Protein AF-A0A920N5H8-F1 (afdb_monomer_lite)

Radius of gyration: 16.57 Å; chains: 1; bounding box: 44×35×49 Å

Structure (mmCIF, N/CA/C/O backbone):
data_AF-A0A920N5H8-F1
#
_entry.id   AF-A0A920N5H8-F1
#
loop_
_atom_site.group_PDB
_atom_site.id
_atom_site.type_symbol
_atom_site.label_atom_id
_atom_site.label_alt_id
_atom_site.label_comp_id
_atom_site.label_asym_id
_atom_site.label_entity_id
_atom_site.label_seq_id
_atom_site.pdbx_PDB_ins_code
_atom_site.Cartn_x
_atom_site.Cartn_y
_atom_site.Cartn_z
_atom_site.occupancy
_atom_site.B_iso_or_equiv
_atom_site.auth_seq_id
_atom_site.auth_comp_id
_atom_site.auth_asym_id
_atom_site.auth_atom_id
_atom_site.pdbx_PDB_model_num
ATOM 1 N N . MET A 1 1 ? 10.675 11.559 -2.572 1.00 86.88 1 MET A N 1
ATOM 2 C CA . MET A 1 1 ? 10.944 10.773 -1.344 1.00 86.88 1 MET A CA 1
ATOM 3 C C . MET A 1 1 ? 10.629 9.294 -1.551 1.00 86.88 1 MET A C 1
ATOM 5 O O . MET A 1 1 ? 11.546 8.504 -1.388 1.00 86.88 1 MET A O 1
ATOM 9 N N . LEU A 1 2 ? 9.410 8.932 -1.980 1.00 92.00 2 LEU A N 1
ATOM 10 C CA . LEU A 1 2 ? 8.996 7.532 -2.180 1.00 92.00 2 LEU A CA 1
ATOM 11 C C . LEU A 1 2 ? 9.918 6.724 -3.102 1.00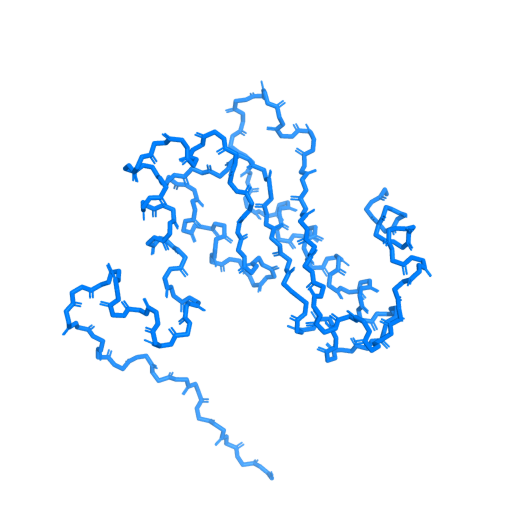 92.00 2 LEU A C 1
ATOM 13 O O . LEU A 1 2 ? 10.415 5.692 -2.673 1.00 92.00 2 LEU A O 1
ATOM 17 N N . THR A 1 3 ? 10.241 7.225 -4.302 1.00 95.56 3 THR A N 1
ATOM 18 C CA . THR A 1 3 ? 11.174 6.538 -5.223 1.00 95.56 3 THR A CA 1
ATOM 19 C C . THR A 1 3 ? 12.512 6.226 -4.558 1.00 95.56 3 THR A C 1
ATOM 21 O O . THR A 1 3 ? 13.012 5.115 -4.660 1.00 95.56 3 THR A O 1
ATOM 24 N N . ARG A 1 4 ? 13.080 7.182 -3.811 1.00 96.75 4 ARG A N 1
ATOM 25 C CA . ARG A 1 4 ? 14.355 6.977 -3.110 1.00 96.75 4 ARG A CA 1
ATOM 26 C C . ARG A 1 4 ? 14.259 5.834 -2.097 1.00 96.75 4 ARG A C 1
ATOM 28 O O . ARG A 1 4 ? 15.167 5.017 -2.042 1.00 96.75 4 ARG A O 1
ATOM 35 N N . GLN A 1 5 ? 13.202 5.803 -1.284 1.00 96.31 5 GLN A N 1
ATOM 36 C CA . GLN A 1 5 ? 13.014 4.756 -0.274 1.00 96.31 5 GLN A CA 1
ATOM 37 C C . GLN A 1 5 ? 12.782 3.391 -0.922 1.00 96.31 5 GLN A C 1
ATOM 39 O O . GLN A 1 5 ? 13.394 2.416 -0.499 1.00 96.31 5 GLN A O 1
ATOM 44 N N . LEU A 1 6 ? 11.958 3.345 -1.972 1.00 95.88 6 LEU A N 1
ATOM 45 C CA . LEU A 1 6 ? 11.692 2.127 -2.727 1.00 95.88 6 LEU A CA 1
ATOM 46 C C . LEU A 1 6 ? 12.985 1.568 -3.329 1.00 95.88 6 LEU A C 1
ATOM 48 O O . LEU A 1 6 ? 13.345 0.434 -3.050 1.00 95.88 6 LEU A O 1
ATOM 52 N N . LEU A 1 7 ? 13.723 2.369 -4.101 1.00 94.88 7 LEU A N 1
ATOM 53 C CA . LEU A 1 7 ? 14.931 1.898 -4.780 1.00 94.88 7 LEU A CA 1
ATOM 54 C C . LEU A 1 7 ? 16.034 1.476 -3.801 1.00 94.88 7 LEU A C 1
ATOM 56 O O . LEU A 1 7 ? 16.694 0.474 -4.049 1.00 94.88 7 LEU A O 1
ATOM 60 N N . ALA A 1 8 ? 16.199 2.190 -2.682 1.00 95.88 8 ALA A N 1
ATOM 61 C CA . ALA A 1 8 ? 17.153 1.800 -1.645 1.00 95.88 8 ALA A CA 1
ATOM 62 C C . ALA A 1 8 ? 16.757 0.480 -0.959 1.00 95.88 8 ALA A C 1
ATOM 64 O O . ALA A 1 8 ? 17.606 -0.372 -0.728 1.00 95.88 8 ALA A O 1
ATOM 65 N N . GLY A 1 9 ? 15.468 0.274 -0.663 1.00 93.62 9 GLY A N 1
ATOM 66 C CA . GLY A 1 9 ? 14.987 -0.977 -0.062 1.00 93.62 9 GLY A CA 1
ATOM 67 C C . GLY A 1 9 ? 15.075 -2.187 -0.998 1.00 93.62 9 GLY A C 1
ATOM 68 O O . GLY A 1 9 ? 15.139 -3.321 -0.532 1.00 93.62 9 GLY A O 1
ATOM 69 N N . LEU A 1 10 ? 15.102 -1.946 -2.310 1.00 94.25 10 LEU A N 1
ATOM 70 C CA . LEU A 1 10 ? 15.193 -2.970 -3.351 1.00 94.25 10 LEU A CA 1
ATOM 71 C C . LEU A 1 10 ? 16.623 -3.202 -3.864 1.00 94.25 10 LEU A C 1
ATOM 73 O O . LEU A 1 10 ? 16.807 -3.965 -4.806 1.00 94.25 10 LEU A O 1
ATOM 77 N N . GLU A 1 11 ? 17.641 -2.550 -3.294 1.00 93.25 11 GLU A N 1
ATOM 78 C CA . GLU A 1 11 ? 19.015 -2.602 -3.817 1.00 93.25 11 GLU A CA 1
ATOM 79 C C . GLU A 1 11 ? 19.563 -4.036 -3.909 1.00 93.25 11 GLU A C 1
ATOM 81 O O . GLU A 1 11 ? 20.191 -4.394 -4.904 1.00 93.25 11 GLU A O 1
ATOM 86 N N . ALA A 1 12 ? 19.260 -4.867 -2.909 1.00 90.88 12 ALA A N 1
ATOM 87 C CA . ALA A 1 12 ? 19.692 -6.262 -2.828 1.00 90.88 12 ALA A CA 1
ATOM 88 C C . ALA A 1 12 ? 18.643 -7.275 -3.327 1.00 90.88 12 ALA A C 1
ATOM 90 O O . ALA A 1 12 ? 18.836 -8.475 -3.154 1.00 90.88 12 ALA A O 1
ATOM 91 N N . ILE A 1 13 ? 17.524 -6.810 -3.894 1.00 90.88 13 ILE A N 1
ATOM 92 C CA . ILE A 1 13 ? 16.451 -7.673 -4.398 1.00 90.88 13 ILE A CA 1
ATOM 93 C C . ILE A 1 13 ? 16.555 -7.707 -5.921 1.00 90.88 13 ILE A C 1
ATOM 95 O O . ILE A 1 13 ? 16.442 -6.682 -6.595 1.00 90.88 13 ILE A O 1
ATOM 99 N N . ASP A 1 14 ? 16.813 -8.888 -6.469 1.00 86.00 14 ASP A N 1
ATOM 100 C CA . ASP A 1 14 ? 16.784 -9.120 -7.908 1.00 86.00 14 ASP A CA 1
ATOM 101 C C . ASP A 1 14 ? 15.391 -9.575 -8.381 1.00 86.00 14 ASP A C 1
ATOM 103 O O . ASP A 1 14 ? 14.445 -9.715 -7.600 1.00 86.00 14 ASP A O 1
ATOM 107 N N . GLY A 1 15 ? 15.242 -9.760 -9.696 1.00 76.38 15 GLY A N 1
ATOM 108 C CA . GLY A 1 15 ? 13.961 -10.130 -10.297 1.00 76.38 15 GLY A CA 1
ATOM 109 C C . GLY A 1 15 ? 13.451 -11.513 -9.876 1.00 76.38 15 GLY A C 1
ATOM 110 O O . GLY A 1 15 ? 12.240 -11.713 -9.839 1.00 76.38 15 GLY A O 1
ATOM 111 N N . GLU A 1 16 ? 14.336 -12.449 -9.521 1.00 79.69 16 GLU A N 1
ATOM 112 C CA . GLU A 1 16 ? 13.939 -13.791 -9.074 1.00 79.69 16 GLU A CA 1
ATOM 113 C C . GLU A 1 16 ? 13.398 -13.753 -7.638 1.00 79.69 16 GLU A C 1
ATOM 115 O O . GLU A 1 16 ? 12.385 -14.384 -7.329 1.00 79.69 16 GLU A O 1
ATOM 120 N N . MET A 1 17 ? 14.006 -12.939 -6.770 1.00 79.81 17 MET A N 1
ATOM 121 C CA . MET A 1 17 ? 13.534 -12.720 -5.399 1.00 79.81 17 MET A CA 1
ATOM 122 C C . MET A 1 17 ? 12.242 -11.892 -5.326 1.00 79.81 17 MET A C 1
ATOM 124 O O . MET A 1 17 ? 11.522 -11.949 -4.323 1.00 79.81 17 MET A O 1
ATOM 128 N N . ALA A 1 18 ? 11.909 -11.145 -6.382 1.00 83.19 18 ALA A N 1
ATOM 129 C CA . ALA A 1 18 ? 10.740 -10.271 -6.409 1.00 83.19 18 ALA A CA 1
ATOM 130 C C . ALA A 1 18 ? 9.395 -11.024 -6.352 1.00 83.19 18 ALA A C 1
ATOM 132 O O . ALA A 1 18 ? 8.387 -10.428 -5.978 1.00 83.19 18 ALA A O 1
ATOM 133 N N . ALA A 1 19 ? 9.366 -12.334 -6.627 1.00 82.81 19 ALA A N 1
ATOM 134 C CA . ALA A 1 19 ? 8.144 -13.146 -6.576 1.00 82.81 19 ALA A CA 1
ATOM 135 C C . ALA A 1 19 ? 7.447 -13.140 -5.197 1.00 82.81 19 ALA A C 1
ATOM 137 O O . ALA A 1 19 ? 6.235 -13.334 -5.105 1.00 82.81 19 ALA A O 1
ATOM 138 N N . GLY A 1 20 ? 8.202 -12.913 -4.116 1.00 85.81 20 GLY A N 1
ATOM 139 C CA . GLY A 1 20 ? 7.675 -12.809 -2.752 1.00 85.81 20 GLY A CA 1
ATOM 140 C C . GLY A 1 20 ? 7.487 -11.376 -2.248 1.00 85.81 20 GLY A C 1
ATOM 141 O O . GLY A 1 20 ? 7.094 -11.193 -1.094 1.00 85.81 20 GLY A O 1
ATOM 142 N N . LEU A 1 21 ? 7.792 -10.364 -3.066 1.00 93.00 21 LEU A N 1
ATOM 143 C CA . LEU A 1 21 ? 7.832 -8.973 -2.633 1.00 93.00 21 LEU A CA 1
ATOM 144 C C . LEU A 1 21 ? 6.431 -8.453 -2.289 1.00 93.00 21 LEU A C 1
ATOM 146 O O . LEU A 1 21 ? 5.459 -8.617 -3.029 1.00 93.00 21 LEU A O 1
ATOM 150 N N . VAL A 1 22 ? 6.350 -7.768 -1.153 1.00 95.69 22 VAL A N 1
ATOM 151 C CA . VAL A 1 22 ? 5.190 -6.977 -0.745 1.00 95.69 22 VAL A CA 1
ATOM 152 C C . VAL A 1 22 ? 5.701 -5.613 -0.318 1.00 95.69 22 VAL A C 1
ATOM 154 O O . VAL A 1 22 ? 6.635 -5.518 0.476 1.00 95.69 22 VAL A O 1
ATOM 157 N N . VAL A 1 23 ? 5.084 -4.557 -0.835 1.00 96.50 23 VAL A N 1
ATOM 158 C CA . VAL A 1 23 ? 5.413 -3.176 -0.480 1.00 96.50 23 VAL A CA 1
ATOM 159 C C . VAL A 1 23 ? 4.284 -2.626 0.376 1.00 96.50 23 VAL A C 1
ATOM 161 O O . VAL A 1 23 ? 3.126 -2.715 -0.010 1.00 96.50 23 VAL A O 1
ATOM 164 N N . ALA A 1 24 ? 4.599 -2.042 1.528 1.00 96.12 24 ALA A N 1
ATOM 165 C CA . ALA A 1 24 ? 3.624 -1.317 2.338 1.00 96.12 24 ALA A CA 1
ATOM 166 C C . ALA A 1 24 ? 3.918 0.186 2.273 1.00 96.12 24 ALA A C 1
ATOM 168 O O . ALA A 1 24 ? 5.002 0.632 2.649 1.00 96.12 24 ALA A O 1
ATOM 169 N N . TYR A 1 25 ? 2.963 0.970 1.777 1.00 94.88 25 TYR A N 1
ATOM 170 C CA . TYR A 1 25 ? 3.036 2.426 1.774 1.00 94.88 25 TYR A CA 1
ATOM 171 C C . TYR A 1 25 ? 2.450 2.991 3.072 1.00 94.88 25 TYR A C 1
ATOM 173 O O . TYR A 1 25 ? 1.243 2.917 3.301 1.00 94.88 25 TYR A O 1
ATOM 181 N N . GLU A 1 26 ? 3.299 3.603 3.900 1.00 91.75 26 GLU A N 1
ATOM 182 C CA . GLU A 1 26 ? 2.892 4.253 5.150 1.00 91.75 26 GLU A CA 1
ATOM 183 C C . GLU A 1 26 ? 3.035 5.785 5.070 1.00 91.75 26 GLU A C 1
ATOM 185 O O . GLU A 1 26 ? 4.146 6.325 5.149 1.00 91.75 26 GLU A O 1
ATOM 190 N N . PRO A 1 27 ? 1.927 6.535 4.916 1.00 86.19 27 PRO A N 1
ATOM 191 C CA . PRO A 1 27 ? 1.959 7.992 4.959 1.00 86.19 27 PRO A CA 1
ATOM 192 C C . PRO A 1 27 ? 2.177 8.498 6.394 1.00 86.19 27 PRO A C 1
ATOM 194 O O . PRO A 1 27 ? 1.224 8.682 7.147 1.00 86.19 27 PRO A O 1
ATOM 197 N N . VAL A 1 28 ? 3.426 8.810 6.761 1.00 83.06 28 VAL A N 1
ATOM 198 C CA . VAL A 1 28 ? 3.767 9.377 8.089 1.00 83.06 28 VAL A CA 1
ATOM 199 C C . VAL A 1 28 ? 2.993 10.669 8.384 1.00 83.06 28 VAL A C 1
ATOM 201 O O . VAL A 1 28 ? 2.598 10.919 9.518 1.00 83.06 28 VAL A O 1
ATOM 204 N N . TRP A 1 29 ? 2.707 11.469 7.353 1.00 73.12 29 TRP A N 1
ATOM 205 C CA . TRP A 1 29 ? 1.918 12.701 7.472 1.00 73.12 29 TRP A CA 1
ATOM 206 C C . TRP A 1 29 ? 0.453 12.459 7.887 1.00 73.12 29 TRP A C 1
ATOM 208 O O . TRP A 1 29 ? -0.210 13.390 8.341 1.00 73.12 29 TRP A O 1
ATOM 218 N N . ALA A 1 30 ? -0.056 11.230 7.756 1.00 61.34 30 ALA A N 1
ATOM 219 C CA . ALA A 1 30 ? -1.403 10.842 8.175 1.00 61.34 30 ALA A CA 1
ATOM 220 C C . ALA A 1 30 ? -1.449 10.267 9.608 1.00 61.34 30 ALA A C 1
ATOM 222 O O . ALA A 1 30 ? -2.519 9.886 10.087 1.00 61.34 30 ALA A O 1
ATOM 223 N N . ILE A 1 31 ? -0.313 10.192 10.313 1.00 61.28 31 ILE A N 1
ATOM 224 C CA . ILE A 1 31 ? -0.246 9.680 11.687 1.00 61.28 31 ILE A CA 1
ATOM 225 C C . ILE A 1 31 ? -0.645 10.793 12.669 1.00 61.28 31 ILE A C 1
ATOM 227 O O . ILE A 1 31 ? -0.007 11.838 12.739 1.00 61.28 31 ILE A O 1
ATOM 231 N N . GLY A 1 32 ? -1.699 10.558 13.458 1.00 56.47 32 GLY A N 1
ATOM 232 C CA . GLY A 1 32 ? -2.060 11.403 14.606 1.00 56.47 32 GLY A CA 1
ATOM 233 C C . GLY A 1 32 ? -2.793 12.714 14.293 1.00 56.47 32 GLY A C 1
ATOM 234 O O . GLY A 1 32 ? -3.071 13.471 15.217 1.00 56.47 32 GLY A O 1
ATOM 235 N N . THR A 1 33 ? -3.149 12.991 13.034 1.00 56.66 33 THR A N 1
ATOM 236 C CA . THR A 1 33 ? -3.801 14.260 12.645 1.00 56.66 33 THR A CA 1
ATOM 237 C C . THR A 1 33 ? -5.325 14.251 12.783 1.00 56.66 33 THR A C 1
ATOM 239 O O . THR A 1 33 ? -5.954 15.299 12.678 1.00 56.66 33 THR A O 1
ATOM 242 N N . GLY A 1 34 ? -5.945 13.080 12.980 1.00 56.81 34 GLY A N 1
ATOM 243 C CA . GLY A 1 34 ? -7.408 12.933 13.014 1.00 56.81 34 GLY A CA 1
ATOM 244 C C . GLY A 1 34 ? -8.101 13.201 11.669 1.00 56.81 34 GLY A C 1
ATOM 245 O O . GLY A 1 34 ? -9.310 13.010 11.561 1.00 56.81 34 GLY A O 1
ATOM 246 N N . LEU A 1 35 ? -7.347 13.600 10.641 1.00 55.22 35 LEU A N 1
ATOM 247 C CA . LEU A 1 35 ? -7.834 13.791 9.286 1.00 55.22 35 LEU A CA 1
ATOM 248 C C . LEU A 1 35 ? -7.956 12.426 8.615 1.00 55.22 35 LEU A C 1
ATOM 250 O O . LEU A 1 35 ? -6.987 11.671 8.516 1.00 55.22 35 LEU A O 1
ATOM 254 N N . VAL A 1 36 ? -9.161 12.113 8.144 1.00 54.66 36 VAL A N 1
ATOM 255 C CA . VAL A 1 36 ? -9.372 10.985 7.239 1.00 54.66 36 VAL A CA 1
ATOM 256 C C . VAL A 1 36 ? -8.658 11.352 5.946 1.00 54.66 36 VAL A C 1
ATOM 258 O O . VAL A 1 36 ? -9.097 12.252 5.232 1.00 54.66 36 VAL A O 1
ATOM 261 N N . ALA A 1 37 ? -7.511 10.719 5.689 1.00 54.75 37 ALA A N 1
ATOM 262 C CA . ALA A 1 37 ? -6.826 10.867 4.416 1.00 54.75 37 ALA A CA 1
ATOM 263 C C . ALA A 1 37 ? -7.839 10.542 3.317 1.00 54.75 37 ALA A C 1
ATOM 265 O O . ALA A 1 37 ? -8.443 9.466 3.328 1.00 54.75 37 ALA A O 1
ATOM 266 N N . THR A 1 38 ? -8.055 11.483 2.398 1.00 65.88 38 THR A N 1
ATOM 267 C CA . THR A 1 38 ? -8.772 11.160 1.172 1.00 65.88 38 THR A CA 1
ATOM 268 C C . THR A 1 38 ? -8.049 9.993 0.503 1.00 65.88 38 THR A C 1
ATOM 270 O O . THR A 1 38 ? -6.832 9.819 0.629 1.00 65.88 38 THR A O 1
ATOM 273 N N . THR A 1 39 ? -8.803 9.143 -0.174 1.00 72.75 39 THR A N 1
ATOM 274 C CA . THR A 1 39 ? -8.274 7.928 -0.798 1.00 72.75 39 THR A CA 1
ATOM 275 C C . THR A 1 39 ? -7.483 8.218 -2.079 1.00 72.75 39 THR A C 1
ATOM 277 O O . THR A 1 39 ? -6.694 7.382 -2.516 1.00 72.75 39 THR A O 1
ATOM 280 N N . ASP A 1 40 ? -7.590 9.433 -2.628 1.00 80.69 40 ASP A N 1
ATOM 281 C CA . ASP A 1 40 ? -6.861 9.875 -3.824 1.00 80.69 40 ASP A CA 1
ATOM 282 C C . ASP A 1 40 ? -5.331 9.972 -3.611 1.00 80.69 40 ASP A C 1
ATOM 284 O O . ASP A 1 40 ? -4.582 9.446 -4.439 1.00 80.69 40 ASP A O 1
ATOM 288 N N . PRO A 1 41 ? -4.815 10.562 -2.509 1.00 86.44 41 PRO A N 1
ATOM 289 C CA . PRO A 1 41 ? -3.399 10.477 -2.154 1.00 86.44 41 PRO A CA 1
ATOM 290 C C . PRO A 1 41 ? -2.845 9.050 -2.075 1.00 86.44 41 PRO A C 1
ATOM 292 O O . PRO A 1 41 ? -1.712 8.819 -2.499 1.00 86.44 41 PRO A O 1
ATOM 295 N N . ALA A 1 42 ? -3.624 8.102 -1.540 1.00 90.38 42 ALA A N 1
ATOM 296 C CA . ALA A 1 42 ? -3.202 6.707 -1.426 1.00 90.38 42 ALA A CA 1
ATOM 297 C C . ALA A 1 42 ? -3.060 6.066 -2.813 1.00 90.38 42 ALA A C 1
ATOM 299 O O . ALA A 1 42 ? -2.009 5.517 -3.129 1.00 90.38 42 ALA A O 1
ATOM 300 N N . GLU A 1 43 ? -4.069 6.222 -3.671 1.00 93.81 43 GLU A N 1
ATOM 301 C CA . GLU A 1 43 ? -4.030 5.717 -5.046 1.00 93.81 43 GLU A CA 1
ATOM 302 C C . GLU A 1 43 ? -2.869 6.320 -5.851 1.00 93.81 43 GLU A C 1
ATOM 304 O O . GLU A 1 43 ? -2.121 5.588 -6.493 1.00 93.81 43 GLU A O 1
ATOM 309 N N . SER A 1 44 ? -2.656 7.636 -5.766 1.00 94.31 44 SER A N 1
ATOM 310 C CA . SER A 1 44 ? -1.556 8.310 -6.469 1.00 94.31 44 SER A CA 1
ATOM 311 C C . SER A 1 44 ? -0.181 7.789 -6.033 1.00 94.31 44 SER A C 1
ATOM 313 O O . SER A 1 44 ? 0.683 7.507 -6.867 1.00 94.31 44 SER A O 1
ATOM 315 N N . ALA A 1 45 ? 0.016 7.591 -4.725 1.00 94.81 45 ALA A N 1
ATOM 316 C CA . ALA A 1 45 ? 1.250 7.018 -4.200 1.00 94.81 45 ALA A CA 1
ATOM 317 C C . ALA A 1 45 ? 1.453 5.571 -4.675 1.00 94.81 45 ALA A C 1
ATOM 319 O O . ALA A 1 45 ? 2.550 5.221 -5.109 1.00 94.81 45 ALA A O 1
ATOM 320 N N . HIS A 1 46 ? 0.407 4.746 -4.638 1.00 96.75 46 HIS A N 1
ATOM 321 C CA . HIS A 1 46 ? 0.467 3.354 -5.079 1.00 96.75 46 HIS A CA 1
ATOM 322 C C . HIS A 1 46 ? 0.731 3.228 -6.585 1.00 96.75 46 HIS A C 1
ATOM 324 O O . HIS A 1 46 ? 1.600 2.455 -6.986 1.00 96.75 46 HIS A O 1
ATOM 330 N N . ALA A 1 47 ? 0.056 4.027 -7.414 1.00 97.31 47 ALA A N 1
ATOM 331 C CA . ALA A 1 47 ? 0.289 4.079 -8.854 1.00 97.31 47 ALA A CA 1
ATOM 332 C C . ALA A 1 47 ? 1.734 4.493 -9.175 1.00 97.31 47 ALA A C 1
ATOM 334 O O . ALA A 1 47 ? 2.383 3.905 -10.044 1.00 97.31 47 ALA A O 1
ATOM 335 N N . HIS A 1 48 ? 2.270 5.472 -8.437 1.00 97.56 48 HIS A N 1
ATOM 336 C CA . HIS A 1 48 ? 3.667 5.882 -8.562 1.00 97.56 48 HIS A CA 1
ATOM 337 C C .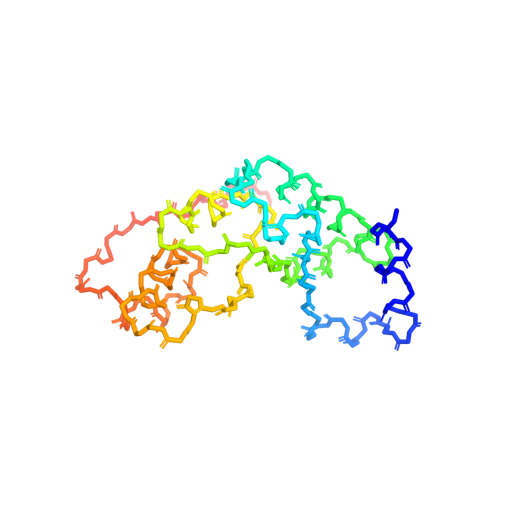 HIS A 1 48 ? 4.630 4.746 -8.190 1.00 97.56 48 HIS A C 1
ATOM 339 O O . HIS A 1 48 ? 5.545 4.453 -8.954 1.00 97.56 48 HIS A O 1
ATOM 345 N N . LEU A 1 49 ? 4.406 4.055 -7.068 1.00 97.44 49 LEU A N 1
ATOM 346 C CA . LEU A 1 49 ? 5.224 2.904 -6.662 1.00 97.44 49 LEU A CA 1
ATOM 347 C C . LEU A 1 49 ? 5.176 1.769 -7.695 1.00 97.44 49 LEU A C 1
ATOM 349 O O . LEU A 1 49 ? 6.221 1.217 -8.033 1.00 97.44 49 LEU A O 1
ATOM 353 N N . ARG A 1 50 ? 3.995 1.458 -8.242 1.00 97.62 50 ARG A N 1
ATOM 354 C CA . ARG A 1 50 ? 3.841 0.429 -9.280 1.00 97.62 50 ARG A CA 1
ATOM 355 C C . ARG A 1 50 ? 4.602 0.788 -10.553 1.00 97.62 50 ARG A C 1
ATOM 357 O O . ARG A 1 50 ? 5.293 -0.056 -11.116 1.00 97.62 50 ARG A O 1
ATOM 364 N N . LYS A 1 51 ? 4.565 2.059 -10.963 1.00 98.00 51 LYS A N 1
ATOM 365 C CA . LYS A 1 51 ? 5.366 2.558 -12.088 1.00 98.00 51 LYS A CA 1
ATOM 366 C C . LYS A 1 51 ? 6.868 2.378 -11.847 1.00 98.00 51 LYS A C 1
ATOM 368 O O . LYS A 1 51 ? 7.577 1.943 -12.747 1.00 98.00 51 LYS A O 1
ATOM 373 N N . GLU A 1 52 ? 7.359 2.699 -10.654 1.00 97.50 52 GLU A N 1
ATOM 374 C CA . GLU A 1 52 ? 8.780 2.540 -10.314 1.00 97.50 52 GLU A CA 1
ATOM 375 C C . GLU A 1 52 ? 9.204 1.062 -10.286 1.00 97.50 52 GLU A C 1
ATOM 377 O O . GLU A 1 52 ? 10.285 0.725 -10.767 1.00 97.50 52 GLU A O 1
ATOM 382 N N . LEU A 1 53 ? 8.342 0.164 -9.796 1.00 96.00 53 LEU A N 1
ATOM 383 C CA . LEU A 1 53 ? 8.571 -1.285 -9.857 1.00 96.00 53 LEU A CA 1
ATOM 384 C C . LEU A 1 53 ? 8.668 -1.779 -11.306 1.00 96.00 53 LEU A C 1
ATOM 386 O O . LEU A 1 53 ? 9.579 -2.544 -11.630 1.00 96.00 53 LEU A O 1
ATOM 390 N N . ALA A 1 54 ? 7.789 -1.291 -12.186 1.00 96.25 54 ALA A N 1
ATOM 391 C CA . ALA A 1 54 ? 7.805 -1.649 -13.602 1.00 96.25 54 ALA A CA 1
ATOM 392 C C . ALA A 1 54 ? 9.081 -1.170 -14.307 1.00 96.25 54 ALA A C 1
ATOM 394 O O . ALA A 1 54 ? 9.635 -1.886 -15.138 1.00 96.25 54 ALA A O 1
ATOM 395 N N . LEU A 1 55 ? 9.572 0.021 -13.947 1.00 95.94 55 LEU A N 1
ATOM 396 C CA . LEU A 1 55 ? 10.834 0.564 -14.457 1.00 95.94 55 LEU A CA 1
ATOM 397 C C . LEU A 1 55 ? 12.056 -0.202 -13.935 1.00 95.94 55 LEU A C 1
ATOM 399 O O . LEU A 1 55 ? 13.036 -0.354 -14.661 1.00 95.94 55 LEU A O 1
ATOM 403 N N . ARG A 1 56 ? 12.022 -0.656 -12.678 1.00 93.00 56 ARG A N 1
ATOM 404 C CA . ARG A 1 56 ? 13.150 -1.339 -12.030 1.00 93.00 56 ARG A CA 1
ATOM 405 C C . ARG A 1 56 ? 13.306 -2.793 -12.472 1.00 93.00 56 ARG A C 1
ATOM 407 O O . ARG A 1 56 ? 14.445 -3.265 -12.538 1.00 93.00 56 ARG A O 1
ATOM 414 N N . TYR A 1 57 ? 12.190 -3.479 -12.714 1.00 93.62 57 TYR A N 1
ATOM 415 C CA . TYR A 1 57 ? 12.147 -4.896 -13.070 1.00 93.62 57 TYR A CA 1
ATOM 416 C C . TYR A 1 57 ? 11.483 -5.103 -14.435 1.00 93.62 57 TYR A C 1
ATOM 418 O O . TYR A 1 57 ? 12.182 -5.279 -15.430 1.00 93.62 57 TYR A O 1
ATOM 426 N N . ASN A 1 58 ? 10.148 -5.110 -14.473 1.00 93.94 58 ASN A N 1
ATOM 427 C CA . ASN A 1 58 ? 9.285 -5.190 -15.655 1.00 93.94 58 ASN A CA 1
ATOM 428 C C . ASN A 1 58 ? 7.807 -5.096 -15.212 1.00 93.94 58 ASN A C 1
ATOM 430 O O . ASN A 1 58 ? 7.516 -5.065 -14.013 1.00 93.94 58 ASN A O 1
ATOM 434 N N . SER A 1 59 ? 6.878 -5.055 -16.174 1.00 94.62 59 SER A N 1
ATOM 435 C CA . SER A 1 59 ? 5.429 -5.024 -15.918 1.00 94.62 59 SER A CA 1
ATOM 436 C C . SER A 1 59 ? 4.950 -6.199 -15.073 1.00 94.62 59 SER A C 1
ATOM 438 O O . SER A 1 59 ? 4.201 -5.997 -14.127 1.00 94.62 59 SER A O 1
ATOM 440 N N . ASP A 1 60 ? 5.431 -7.405 -15.366 1.00 92.94 60 ASP A N 1
ATOM 441 C CA . ASP A 1 60 ? 4.919 -8.632 -14.755 1.00 92.94 60 ASP A CA 1
ATOM 442 C C . ASP A 1 60 ? 5.228 -8.665 -13.254 1.00 92.94 60 ASP A C 1
ATOM 444 O O . ASP A 1 60 ? 4.364 -8.978 -12.436 1.00 92.94 60 ASP A O 1
ATOM 448 N N . VAL A 1 61 ? 6.442 -8.257 -12.869 1.00 92.94 61 VAL A N 1
ATOM 449 C CA . VAL A 1 61 ? 6.833 -8.103 -11.462 1.00 92.94 61 VAL A CA 1
ATOM 450 C C . VAL A 1 61 ? 6.030 -6.990 -10.791 1.00 92.94 61 VAL A C 1
ATOM 452 O O . VAL A 1 61 ? 5.606 -7.148 -9.645 1.00 92.94 61 VAL A O 1
ATOM 455 N N . ALA A 1 62 ? 5.803 -5.868 -11.475 1.00 95.44 62 ALA A N 1
ATOM 456 C CA . ALA A 1 62 ? 5.046 -4.751 -10.916 1.00 95.44 62 ALA A CA 1
ATOM 457 C C . ALA A 1 62 ? 3.577 -5.108 -10.656 1.00 95.44 62 ALA A C 1
ATOM 459 O O . ALA A 1 62 ? 3.047 -4.753 -9.605 1.00 95.44 62 ALA A O 1
ATOM 460 N N . ASP A 1 63 ? 2.951 -5.835 -11.580 1.00 93.94 63 ASP A N 1
ATOM 461 C CA . ASP A 1 63 ? 1.557 -6.271 -11.484 1.00 93.94 63 ASP A CA 1
ATOM 462 C C . ASP A 1 63 ? 1.376 -7.407 -10.467 1.00 93.94 63 ASP A C 1
ATOM 464 O O . ASP A 1 63 ? 0.341 -7.485 -9.804 1.00 93.94 63 ASP A O 1
ATOM 468 N N . ALA A 1 64 ? 2.389 -8.264 -10.297 1.00 93.31 64 ALA A N 1
ATOM 469 C CA . ALA A 1 64 ? 2.389 -9.317 -9.282 1.00 93.31 64 ALA A CA 1
ATOM 470 C C . ALA A 1 64 ? 2.698 -8.800 -7.863 1.00 93.31 64 ALA A C 1
ATOM 472 O O . ALA A 1 64 ? 2.289 -9.416 -6.872 1.00 93.31 64 ALA A O 1
ATOM 473 N N . THR A 1 65 ? 3.423 -7.683 -7.738 1.00 94.88 65 THR A N 1
ATOM 474 C CA . THR A 1 65 ? 3.797 -7.115 -6.437 1.00 94.88 65 THR A CA 1
ATOM 475 C C . THR A 1 65 ? 2.578 -6.508 -5.752 1.00 94.88 65 THR A C 1
ATOM 477 O O . THR A 1 65 ? 1.997 -5.535 -6.225 1.00 94.88 65 THR A O 1
ATOM 480 N N . ARG A 1 66 ? 2.237 -7.025 -4.569 1.00 95.50 66 ARG A N 1
ATOM 481 C CA . ARG A 1 66 ? 1.173 -6.448 -3.736 1.00 95.50 66 ARG A CA 1
ATOM 482 C C . ARG A 1 66 ? 1.662 -5.166 -3.074 1.00 95.50 66 ARG A C 1
ATOM 484 O O . ARG A 1 66 ? 2.647 -5.190 -2.332 1.00 95.50 66 ARG A O 1
ATOM 491 N N . ILE A 1 67 ? 0.936 -4.075 -3.286 1.00 96.50 67 ILE A N 1
ATOM 492 C CA . ILE A 1 67 ? 1.165 -2.780 -2.652 1.00 96.50 67 ILE A CA 1
ATOM 493 C C . ILE A 1 67 ? 0.044 -2.528 -1.638 1.00 96.50 67 ILE A C 1
ATOM 495 O O . ILE A 1 67 ? -1.109 -2.267 -1.988 1.00 96.50 67 ILE A O 1
ATOM 499 N N . LEU A 1 68 ? 0.387 -2.632 -0.357 1.00 96.19 68 LEU A N 1
ATOM 500 C CA . LEU A 1 68 ? -0.518 -2.476 0.776 1.00 96.19 68 LEU A CA 1
ATOM 501 C C . LEU A 1 68 ? -0.531 -1.031 1.265 1.00 96.19 68 LEU A C 1
ATOM 503 O O . LEU A 1 68 ? 0.513 -0.388 1.360 1.00 96.19 68 LEU A O 1
ATOM 507 N N . TYR A 1 69 ? -1.703 -0.540 1.648 1.00 94.31 69 TYR A N 1
ATOM 508 C CA . TYR A 1 69 ? -1.825 0.743 2.329 1.00 94.31 69 TYR A CA 1
ATOM 509 C C . TYR A 1 69 ? -1.667 0.558 3.845 1.00 94.31 69 TYR A C 1
ATOM 511 O O . TYR A 1 69 ? -2.415 -0.200 4.461 1.00 94.31 69 TYR A O 1
ATOM 519 N N . GLY A 1 70 ? -0.706 1.247 4.459 1.00 92.94 70 GLY A N 1
ATOM 520 C CA . GLY A 1 70 ? -0.403 1.154 5.894 1.00 92.94 70 GLY A CA 1
ATOM 521 C C . GLY A 1 70 ? -0.758 2.404 6.708 1.00 92.94 70 GLY A C 1
ATOM 522 O O . GLY A 1 70 ? -0.244 2.605 7.802 1.00 92.94 70 GLY A O 1
ATOM 523 N N . GLY A 1 71 ? -1.614 3.287 6.182 1.00 88.88 71 GLY A N 1
ATOM 524 C CA . GLY A 1 71 ? -2.124 4.438 6.937 1.00 88.88 71 GLY A CA 1
ATOM 525 C C . GLY A 1 71 ? -3.226 4.071 7.946 1.00 88.88 71 GLY A C 1
ATOM 526 O O . GLY A 1 71 ? -3.383 2.921 8.351 1.00 88.88 71 GLY A O 1
ATOM 527 N N . SER A 1 72 ? -4.039 5.056 8.354 1.00 88.88 72 SER A N 1
ATOM 528 C CA . SER A 1 72 ? -5.157 4.838 9.292 1.00 88.88 72 SER A CA 1
ATOM 529 C C . SER A 1 72 ? -6.313 4.065 8.635 1.00 88.88 72 SER A C 1
ATOM 531 O O . SER A 1 72 ? -7.293 4.653 8.182 1.00 88.88 72 SER A O 1
ATOM 533 N N . VAL A 1 73 ? -6.183 2.739 8.565 1.00 90.62 73 VAL A N 1
ATOM 534 C CA . VAL A 1 73 ? -7.222 1.827 8.063 1.00 90.62 73 VAL A CA 1
ATOM 535 C C . VAL A 1 73 ? -8.220 1.515 9.168 1.00 90.62 73 VAL A C 1
ATOM 537 O O . VAL A 1 73 ? -7.847 1.107 10.270 1.00 90.62 73 VAL A O 1
ATOM 540 N N . LYS A 1 74 ? -9.499 1.703 8.859 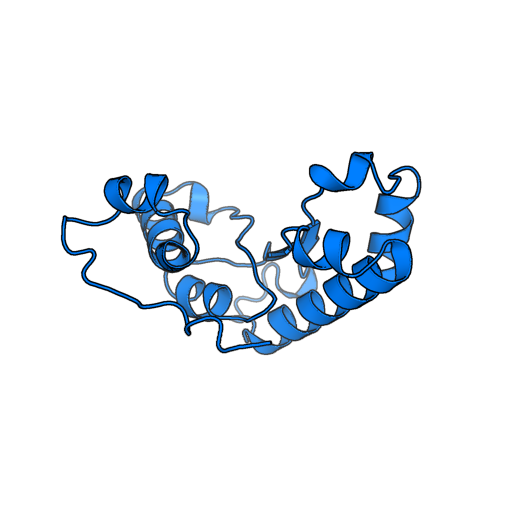1.00 90.88 74 LYS A N 1
ATOM 541 C CA . LYS A 1 74 ? -10.633 1.526 9.762 1.00 90.88 74 LYS A CA 1
ATOM 542 C C . LYS A 1 74 ? -11.800 0.882 9.004 1.00 90.88 74 LYS A C 1
ATOM 544 O O . LYS A 1 74 ? -11.839 0.944 7.777 1.00 90.88 74 LYS A O 1
ATOM 549 N N . PRO A 1 75 ? -12.778 0.285 9.705 1.00 92.69 75 PRO A N 1
ATOM 550 C CA . PRO A 1 75 ? -13.953 -0.300 9.057 1.00 92.69 75 PRO A CA 1
ATOM 551 C C . PRO A 1 75 ? -14.727 0.662 8.142 1.00 92.69 75 PRO A C 1
ATOM 553 O O . PRO A 1 75 ? -15.290 0.228 7.143 1.00 92.69 75 PRO A O 1
ATOM 556 N N . ASP A 1 76 ? -14.748 1.956 8.470 1.00 90.94 76 ASP A N 1
ATOM 557 C CA . ASP A 1 76 ? -15.490 2.992 7.743 1.00 90.94 76 ASP A CA 1
ATOM 558 C C . ASP A 1 76 ? -14.843 3.402 6.407 1.00 90.94 76 ASP A C 1
ATOM 560 O O . ASP A 1 76 ? -15.555 3.787 5.483 1.00 90.94 76 ASP A O 1
ATOM 564 N N . ASN A 1 77 ? -13.517 3.293 6.280 1.00 90.19 77 ASN A N 1
ATOM 565 C CA . ASN A 1 77 ? -12.769 3.701 5.087 1.00 90.19 77 ASN A CA 1
ATOM 566 C C . ASN A 1 77 ? -12.177 2.533 4.286 1.00 90.19 77 ASN A C 1
ATOM 568 O O . ASN A 1 77 ? -11.750 2.727 3.146 1.00 90.19 77 ASN A O 1
ATOM 572 N N . ALA A 1 78 ? -12.172 1.320 4.847 1.00 91.50 78 ALA A N 1
ATOM 573 C CA . ALA A 1 78 ? -11.553 0.159 4.221 1.00 91.50 78 ALA A CA 1
ATOM 574 C C . ALA A 1 78 ? -12.141 -0.142 2.837 1.00 91.50 78 ALA A C 1
ATOM 576 O O . ALA A 1 78 ? -11.384 -0.409 1.915 1.00 91.50 78 ALA A O 1
ATOM 577 N N . ALA A 1 79 ? -13.461 -0.053 2.656 1.00 90.81 79 ALA A N 1
ATOM 578 C CA . ALA A 1 79 ? -14.087 -0.357 1.367 1.00 90.81 79 ALA A CA 1
ATOM 579 C C . ALA A 1 79 ? -13.646 0.613 0.256 1.00 90.81 79 ALA A C 1
ATOM 581 O O . ALA A 1 79 ? -13.356 0.180 -0.857 1.00 90.81 79 ALA A O 1
ATOM 582 N N . ASP A 1 80 ? -13.546 1.908 0.565 1.00 90.81 80 ASP A N 1
ATOM 583 C CA . ASP A 1 80 ? -13.116 2.926 -0.401 1.00 90.81 80 ASP A CA 1
ATOM 584 C C . ASP A 1 80 ? -11.624 2.795 -0.735 1.00 90.81 80 ASP A C 1
ATOM 586 O O . ASP A 1 80 ? -11.243 2.877 -1.901 1.00 90.81 80 ASP A O 1
ATOM 590 N N . LEU A 1 81 ? -10.780 2.508 0.266 1.00 91.00 81 LEU A N 1
ATOM 591 C CA . LEU A 1 81 ? -9.356 2.219 0.058 1.00 91.00 81 LEU A CA 1
ATOM 592 C C . LEU A 1 81 ? -9.160 0.969 -0.806 1.00 91.00 81 LEU A C 1
ATOM 594 O O . LEU A 1 81 ? -8.420 1.003 -1.784 1.00 91.00 81 LEU A O 1
ATOM 598 N N . MET A 1 82 ? -9.855 -0.121 -0.474 1.00 90.50 82 MET A N 1
ATOM 599 C CA . MET A 1 82 ? -9.774 -1.385 -1.209 1.00 90.50 82 MET A CA 1
ATOM 600 C C . MET A 1 82 ? -10.394 -1.294 -2.598 1.00 90.50 82 MET A C 1
ATOM 602 O O . MET A 1 82 ? -10.096 -2.144 -3.424 1.00 90.50 82 MET A O 1
ATOM 606 N N . GLY A 1 83 ? -11.248 -0.306 -2.870 1.00 90.38 83 GLY A N 1
ATOM 607 C CA . GLY A 1 83 ? -11.807 -0.051 -4.197 1.00 90.38 83 GLY A CA 1
ATOM 608 C C . GLY A 1 83 ? -10.824 0.616 -5.161 1.00 90.38 83 GLY A C 1
ATOM 609 O O . GLY A 1 83 ? -11.112 0.717 -6.353 1.00 90.38 83 GLY A O 1
ATOM 610 N N . ARG A 1 84 ? -9.664 1.076 -4.676 1.00 92.62 84 ARG A N 1
ATOM 611 C CA . ARG A 1 84 ? -8.686 1.775 -5.511 1.00 92.62 84 ARG A CA 1
ATOM 612 C C . ARG A 1 84 ? -7.925 0.797 -6.426 1.00 92.62 84 ARG A C 1
ATOM 614 O O . ARG A 1 84 ? -7.593 -0.318 -5.995 1.00 92.62 84 ARG A O 1
ATOM 621 N N . PRO A 1 85 ? -7.644 1.181 -7.688 1.00 92.38 85 PRO A N 1
ATOM 622 C CA . PRO A 1 85 ? -7.001 0.300 -8.661 1.00 92.38 85 PRO A CA 1
ATOM 623 C C . PRO A 1 85 ? -5.663 -0.283 -8.202 1.00 92.38 85 PRO A C 1
ATOM 625 O O . PRO A 1 85 ? -5.453 -1.481 -8.378 1.00 92.38 85 PRO A O 1
ATOM 628 N N . ASN A 1 86 ? -4.799 0.525 -7.578 1.00 95.12 86 ASN A N 1
ATOM 629 C CA . ASN A 1 86 ? -3.434 0.130 -7.215 1.00 95.12 86 ASN A CA 1
ATOM 630 C C . ASN A 1 86 ? -3.262 -0.238 -5.726 1.00 95.12 86 ASN A C 1
ATOM 632 O O . ASN A 1 86 ? -2.145 -0.494 -5.271 1.00 95.12 86 ASN A O 1
ATOM 636 N N . VAL A 1 87 ? -4.345 -0.252 -4.941 1.00 94.06 87 VAL A N 1
ATOM 637 C CA . VAL A 1 87 ? -4.319 -0.641 -3.521 1.00 94.06 87 VAL A CA 1
ATOM 638 C C . VAL A 1 87 ? -4.698 -2.109 -3.386 1.00 94.06 87 VAL A C 1
ATOM 640 O O . VAL A 1 87 ? -5.872 -2.454 -3.420 1.00 94.06 87 VAL A O 1
ATOM 643 N N . ASP A 1 88 ? -3.715 -2.983 -3.188 1.00 94.12 88 ASP A N 1
ATOM 644 C CA . ASP A 1 88 ? -3.939 -4.438 -3.202 1.00 94.12 88 ASP A CA 1
ATOM 645 C C . ASP A 1 88 ? -4.308 -5.010 -1.826 1.00 94.12 88 ASP A C 1
ATOM 647 O O . ASP A 1 88 ? -4.591 -6.200 -1.687 1.00 94.12 88 ASP A O 1
ATOM 651 N N . GLY A 1 89 ? -4.292 -4.173 -0.789 1.00 93.81 89 GLY A N 1
ATOM 652 C CA . GLY A 1 89 ? -4.607 -4.571 0.574 1.00 93.81 89 GLY A CA 1
ATOM 653 C C . GLY A 1 89 ? -4.223 -3.512 1.600 1.00 93.81 89 GLY A C 1
ATOM 654 O O . GLY A 1 89 ? -3.945 -2.359 1.265 1.00 93.81 89 GLY A O 1
ATOM 655 N N . ALA A 1 90 ? -4.191 -3.918 2.868 1.00 93.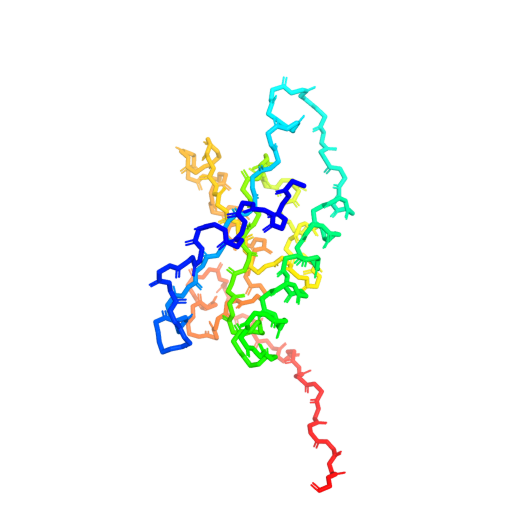62 90 ALA A N 1
ATOM 656 C CA . ALA A 1 90 ? -3.865 -3.044 3.987 1.00 93.62 90 ALA A C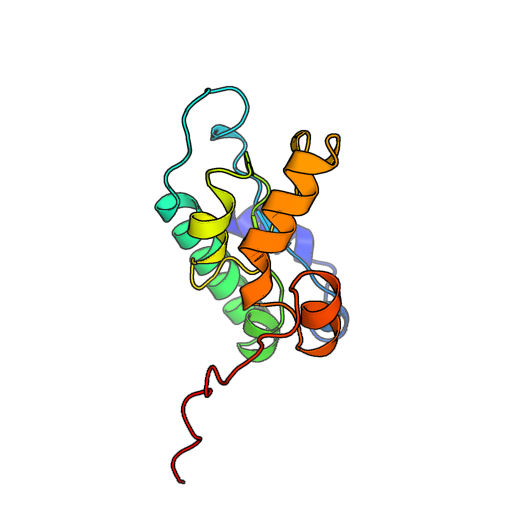A 1
ATOM 657 C C . ALA A 1 90 ? -2.889 -3.698 4.964 1.00 93.62 90 ALA A C 1
ATOM 659 O O . ALA A 1 90 ? -2.987 -4.892 5.248 1.00 93.62 90 ALA A O 1
ATOM 660 N N . LEU A 1 91 ? -2.005 -2.876 5.529 1.00 94.81 91 LEU A N 1
ATOM 661 C CA . LEU A 1 91 ? -1.219 -3.194 6.715 1.00 94.81 91 LEU A CA 1
ATOM 662 C C . LEU A 1 91 ? -1.881 -2.502 7.915 1.00 94.81 91 LEU A C 1
ATOM 664 O O . LEU A 1 91 ? -1.778 -1.290 8.087 1.00 94.81 91 LEU A O 1
ATOM 668 N N . VAL A 1 92 ? -2.644 -3.261 8.703 1.00 93.44 92 VAL A N 1
ATOM 669 C CA . VAL A 1 92 ? -3.535 -2.698 9.730 1.00 93.44 92 VAL A CA 1
ATOM 670 C C . VAL A 1 92 ? -2.846 -2.640 11.093 1.00 93.44 92 VAL A C 1
ATOM 672 O O . VAL A 1 92 ? -2.546 -3.671 11.691 1.00 93.44 92 VAL A O 1
ATOM 675 N N . GLY A 1 93 ? -2.668 -1.423 11.612 1.00 92.12 93 GLY A N 1
ATOM 676 C CA . GLY A 1 93 ? -2.188 -1.160 12.973 1.00 92.12 93 GLY A CA 1
ATOM 677 C C . GLY A 1 93 ? -3.277 -1.370 14.031 1.00 92.12 93 GLY A C 1
ATOM 678 O O . GLY A 1 93 ? -3.882 -2.429 14.100 1.00 92.12 93 GLY A O 1
ATOM 679 N N . GLY A 1 94 ? -3.574 -0.356 14.852 1.00 91.38 94 GLY A N 1
ATOM 680 C CA . GLY A 1 94 ? -4.432 -0.500 16.042 1.00 91.38 94 GLY A CA 1
ATOM 681 C C . GLY A 1 94 ? -5.824 -1.120 15.825 1.00 91.38 94 GLY A C 1
ATOM 682 O O . GLY A 1 94 ? -6.324 -1.797 16.718 1.00 91.38 94 GLY A O 1
ATOM 683 N N . ALA A 1 95 ? -6.433 -0.967 14.643 1.00 91.75 95 ALA A N 1
ATOM 684 C CA . ALA A 1 95 ? -7.719 -1.601 14.331 1.00 91.75 95 ALA A CA 1
ATOM 685 C C . ALA A 1 95 ? -7.642 -3.140 14.234 1.00 91.75 95 ALA A C 1
ATOM 687 O O . ALA A 1 95 ? -8.677 -3.797 14.298 1.00 91.75 95 ALA A O 1
ATOM 688 N N . SER A 1 96 ? -6.441 -3.724 14.127 1.00 94.94 96 SER A N 1
ATOM 689 C CA . SER A 1 96 ? -6.237 -5.178 14.159 1.00 94.94 96 SER A CA 1
ATOM 690 C C . SER A 1 96 ? -6.370 -5.778 15.565 1.00 94.94 96 SER A C 1
ATOM 692 O O . SER A 1 96 ? -6.537 -6.987 15.700 1.00 94.94 96 SER A O 1
ATOM 694 N N . LEU A 1 97 ? -6.356 -4.945 16.613 1.00 96.06 97 LEU A N 1
ATOM 695 C CA . LEU A 1 97 ? -6.454 -5.380 18.012 1.00 96.06 97 LEU A CA 1
ATOM 696 C C . LEU A 1 97 ? -7.900 -5.619 18.484 1.00 96.06 97 LEU A C 1
ATOM 698 O O . LEU A 1 97 ? -8.103 -6.203 19.545 1.00 96.06 97 LEU A O 1
ATOM 702 N N . SER A 1 98 ? -8.904 -5.176 17.718 1.00 95.50 98 SER A N 1
ATOM 703 C CA . SER A 1 98 ? -10.324 -5.483 17.949 1.00 95.50 98 SER A CA 1
ATOM 704 C C . SER A 1 98 ? -10.786 -6.501 16.919 1.00 95.50 98 SER A C 1
ATOM 706 O O . SER A 1 98 ? -10.638 -6.284 15.716 1.00 95.50 98 SER A O 1
ATOM 708 N N . VAL A 1 99 ? -11.395 -7.589 17.390 1.00 96.19 99 VAL A N 1
ATOM 709 C CA . VAL A 1 99 ? -11.939 -8.641 16.522 1.00 96.19 99 VAL A CA 1
ATOM 710 C C . VAL A 1 99 ? -12.992 -8.060 15.580 1.00 96.19 99 VAL A C 1
ATOM 712 O O . VAL A 1 99 ? -12.951 -8.306 14.379 1.00 96.19 99 VAL A O 1
ATOM 715 N N . GLU A 1 100 ? -13.902 -7.242 16.104 1.00 95.56 100 GLU A N 1
ATOM 716 C CA . GLU A 1 100 ? -14.992 -6.624 15.350 1.00 95.56 100 GLU A CA 1
ATOM 717 C C . GLU A 1 100 ? -14.447 -5.715 14.246 1.00 95.56 100 GLU A C 1
ATOM 719 O O . GLU A 1 100 ? -14.871 -5.803 13.092 1.00 95.56 100 GLU A O 1
ATOM 724 N N . SER A 1 101 ? -13.469 -4.875 14.595 1.00 94.12 101 SER A N 1
ATOM 725 C CA . SER A 1 101 ? -12.848 -3.936 13.662 1.00 94.12 101 SER A CA 1
ATOM 726 C C . SER A 1 101 ? -12.066 -4.669 12.576 1.00 94.12 101 SER A C 1
ATOM 728 O O . SER A 1 101 ? -12.227 -4.383 11.389 1.00 94.12 101 SER A O 1
ATOM 730 N N . PHE A 1 102 ? -11.252 -5.651 12.962 1.00 95.19 102 PHE A N 1
ATOM 731 C CA . PHE A 1 102 ? -10.411 -6.380 12.024 1.00 95.19 102 PHE A CA 1
ATOM 732 C C . PHE A 1 102 ? -11.236 -7.240 11.062 1.00 95.19 10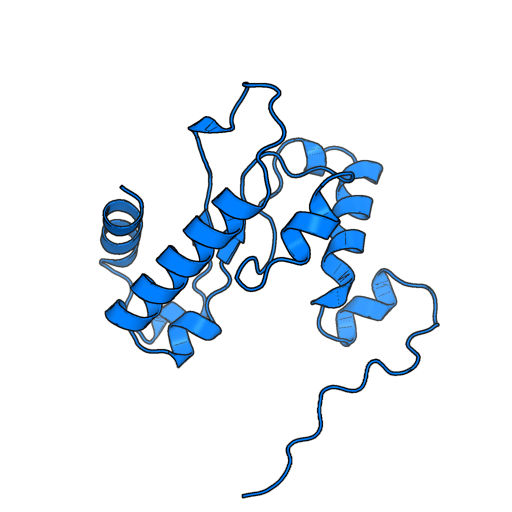2 PHE A C 1
ATOM 734 O O . PHE A 1 102 ? -11.001 -7.210 9.855 1.00 95.19 102 PHE A O 1
ATOM 741 N N . VAL A 1 103 ? -12.271 -7.928 11.558 1.00 94.88 103 VAL A N 1
ATOM 742 C CA . VAL A 1 103 ? -13.199 -8.701 10.716 1.00 94.88 103 VAL A CA 1
ATOM 743 C C . VAL A 1 103 ? -13.939 -7.799 9.729 1.00 94.88 103 VAL A C 1
ATOM 745 O O . VAL A 1 103 ? -14.121 -8.184 8.574 1.00 94.88 103 VAL A O 1
ATOM 748 N N . ALA A 1 104 ? -14.354 -6.599 10.144 1.00 93.62 104 ALA A N 1
ATOM 749 C CA . ALA A 1 104 ? -15.005 -5.654 9.241 1.00 93.62 104 ALA A CA 1
ATOM 750 C C . ALA A 1 104 ? -14.064 -5.182 8.116 1.00 93.62 104 ALA A C 1
ATOM 752 O O . ALA A 1 104 ? -14.478 -5.134 6.958 1.00 93.62 104 ALA A O 1
ATOM 753 N N . ILE A 1 105 ? -12.791 -4.914 8.428 1.00 93.44 105 ILE A N 1
ATOM 754 C CA . ILE A 1 105 ? -11.775 -4.550 7.426 1.00 93.44 105 ILE A CA 1
ATOM 755 C C . ILE A 1 105 ? -11.526 -5.708 6.449 1.00 93.44 105 ILE A C 1
ATOM 757 O O . ILE A 1 105 ? -11.488 -5.490 5.240 1.00 93.44 105 ILE A O 1
ATOM 761 N N . ILE A 1 106 ? -11.416 -6.944 6.948 1.00 92.38 106 ILE A N 1
ATOM 762 C CA . ILE A 1 106 ? -11.253 -8.137 6.103 1.00 92.38 106 ILE A CA 1
ATOM 763 C C . ILE A 1 106 ? -12.444 -8.291 5.148 1.00 92.38 106 ILE A C 1
ATOM 765 O O . ILE A 1 106 ? -12.251 -8.513 3.955 1.00 92.38 106 ILE A O 1
ATOM 769 N N . LYS A 1 107 ? -13.675 -8.118 5.645 1.00 90.75 107 LYS A N 1
ATOM 770 C CA . LYS A 1 107 ? -14.896 -8.175 4.824 1.00 90.75 107 LYS A CA 1
ATOM 771 C C . LYS A 1 107 ? -14.927 -7.103 3.739 1.00 90.75 107 LYS A C 1
ATOM 773 O O . LYS A 1 107 ? -15.366 -7.379 2.629 1.00 90.75 107 LYS A O 1
ATOM 778 N N . ALA A 1 108 ? -14.435 -5.901 4.027 1.00 88.88 108 ALA A N 1
ATOM 779 C CA . ALA A 1 108 ? -14.329 -4.841 3.028 1.00 88.88 108 ALA A CA 1
ATOM 780 C C . ALA A 1 108 ? -13.331 -5.181 1.899 1.00 88.88 108 ALA A C 1
ATOM 782 O O . ALA A 1 108 ? -13.482 -4.696 0.779 1.00 88.88 108 ALA A O 1
ATOM 783 N N . ALA A 1 109 ? -12.346 -6.044 2.170 1.00 83.69 109 ALA A N 1
ATOM 784 C CA . ALA A 1 109 ? -11.366 -6.529 1.196 1.00 83.69 109 ALA A CA 1
ATOM 785 C C . ALA A 1 109 ? -11.796 -7.818 0.454 1.00 83.69 109 ALA A C 1
ATOM 787 O O . ALA A 1 109 ? -11.095 -8.260 -0.459 1.00 83.69 109 ALA A O 1
ATOM 788 N N . ASP A 1 110 ? -12.948 -8.413 0.800 1.00 71.62 110 ASP A N 1
ATOM 789 C CA . ASP A 1 110 ? -13.403 -9.734 0.320 1.00 71.62 110 ASP A CA 1
ATOM 790 C C . ASP A 1 110 ? -13.528 -9.830 -1.212 1.00 71.62 110 ASP A C 1
ATOM 792 O O . ASP A 1 110 ? -13.417 -10.905 -1.811 1.00 71.62 110 ASP A O 1
ATOM 796 N N . TRP A 1 111 ? -13.682 -8.692 -1.892 1.00 67.25 111 TRP A N 1
ATOM 797 C CA . TRP A 1 111 ? -13.821 -8.676 -3.341 1.00 67.25 111 TRP A CA 1
ATOM 798 C C . TRP A 1 111 ? -12.567 -9.181 -4.086 1.00 67.25 111 TRP A C 1
ATOM 800 O O . TRP A 1 111 ? -12.713 -9.770 -5.158 1.00 67.25 111 TRP A O 1
ATOM 810 N N . ARG A 1 112 ? -11.369 -9.028 -3.498 1.00 64.75 112 ARG A N 1
ATOM 811 C CA . ARG A 1 112 ? -10.069 -9.456 -4.058 1.00 64.75 112 ARG A CA 1
ATOM 812 C C . ARG A 1 112 ? -9.563 -10.800 -3.523 1.00 64.75 112 ARG A C 1
ATOM 814 O O . ARG A 1 112 ? -8.511 -11.261 -3.963 1.00 64.75 112 ARG A O 1
ATOM 821 N N . LEU A 1 113 ? -10.271 -11.447 -2.592 1.00 57.53 113 LEU A N 1
ATOM 822 C CA . LEU A 1 113 ? -9.832 -12.747 -2.087 1.00 57.53 113 LEU A CA 1
ATOM 823 C C . LEU A 1 113 ? -9.975 -13.823 -3.175 1.00 57.53 113 LEU A C 1
ATOM 825 O O . LEU A 1 113 ? -11.005 -13.869 -3.859 1.00 57.53 113 LEU A O 1
ATOM 829 N N . PRO A 1 114 ? -8.982 -14.722 -3.330 1.00 58.28 114 PRO A N 1
ATOM 830 C CA . PRO A 1 114 ? -9.146 -15.880 -4.195 1.00 58.28 114 PRO A CA 1
ATOM 831 C C . PRO A 1 114 ? -10.382 -16.663 -3.744 1.00 58.28 114 PRO A C 1
ATOM 833 O O . PRO A 1 114 ? -10.649 -16.766 -2.546 1.00 58.28 114 PRO A O 1
ATOM 836 N N . CYS A 1 115 ? -11.132 -17.225 -4.698 1.00 53.53 115 CYS A N 1
ATOM 837 C CA . CYS A 1 115 ? -12.435 -17.860 -4.446 1.00 53.53 115 CYS A CA 1
ATOM 838 C C . CYS A 1 115 ? -12.416 -18.859 -3.272 1.00 53.53 115 CYS A C 1
ATOM 840 O O . CYS A 1 115 ? -13.400 -18.978 -2.548 1.00 53.53 115 CYS A O 1
ATOM 842 N N . GLN A 1 116 ? -11.275 -19.516 -3.045 1.00 52.16 116 GLN A N 1
ATOM 843 C CA . GLN A 1 116 ? -11.034 -20.452 -1.944 1.00 52.16 116 GLN A CA 1
ATOM 844 C C . GLN A 1 116 ? -11.156 -19.842 -0.532 1.00 52.16 116 GLN A C 1
ATOM 846 O O . GLN A 1 116 ? -11.468 -20.559 0.411 1.00 52.16 116 GLN A O 1
ATOM 851 N N . TYR A 1 117 ? -10.914 -18.537 -0.372 1.00 55.50 117 TYR A N 1
ATOM 852 C CA . TYR A 1 117 ? -11.007 -17.830 0.913 1.00 55.50 117 TYR A CA 1
ATOM 853 C C . TYR A 1 117 ? -12.337 -17.091 1.099 1.00 55.50 117 TYR A C 1
ATOM 855 O O . TYR A 1 117 ? -12.691 -16.736 2.222 1.00 55.50 117 TYR A O 1
ATOM 863 N N . ARG A 1 118 ? -13.112 -16.906 0.025 1.00 58.00 118 ARG A N 1
ATOM 864 C CA . ARG A 1 118 ? -14.369 -16.147 0.051 1.00 58.00 118 ARG A CA 1
ATOM 865 C C . ARG A 1 118 ? -15.477 -16.859 0.842 1.00 58.00 118 ARG A C 1
ATOM 867 O O . ARG A 1 118 ? -16.262 -16.211 1.534 1.00 58.00 118 ARG A O 1
ATOM 874 N N . SER A 1 119 ? -15.497 -18.195 0.830 1.00 54.28 119 SER A N 1
ATOM 875 C CA . SER A 1 119 ? -16.467 -19.008 1.587 1.00 54.28 119 SER A CA 1
ATOM 876 C C . SER A 1 119 ? -16.264 -18.983 3.106 1.00 54.28 119 SER A C 1
ATOM 878 O O . SER A 1 119 ? -17.137 -19.434 3.840 1.00 54.28 119 SER A O 1
ATOM 880 N N . LEU A 1 120 ? -15.114 -18.499 3.588 1.00 56.53 120 LEU A N 1
ATOM 881 C CA . LEU A 1 120 ? -14.812 -18.407 5.021 1.00 56.53 120 LEU A CA 1
ATOM 882 C C . LEU A 1 120 ? -15.374 -17.127 5.656 1.00 56.53 120 LEU A C 1
ATOM 884 O O . LEU A 1 120 ? -15.465 -17.040 6.878 1.00 56.53 120 LEU A O 1
ATOM 888 N N . ILE A 1 121 ? -15.737 -16.131 4.839 1.00 58.38 121 ILE A N 1
ATOM 889 C CA . ILE A 1 121 ? -16.098 -14.782 5.297 1.00 58.38 121 ILE A CA 1
ATOM 890 C C . ILE A 1 121 ? -17.523 -14.390 4.863 1.00 58.38 121 ILE A C 1
ATOM 892 O O . ILE A 1 121 ? -18.162 -13.575 5.538 1.00 58.38 121 ILE A O 1
ATOM 896 N N . THR A 1 122 ? -18.067 -15.013 3.808 1.00 48.84 122 THR A N 1
ATOM 897 C CA . THR A 1 122 ? -19.446 -14.801 3.335 1.00 48.84 122 THR A CA 1
ATOM 898 C C . THR A 1 122 ? -20.303 -16.068 3.428 1.00 48.84 122 THR A C 1
ATOM 900 O O . THR A 1 122 ? -19.875 -17.170 3.092 1.00 48.84 122 THR A O 1
ATOM 903 N N . THR A 1 123 ? -21.547 -15.911 3.892 1.00 43.84 123 THR A N 1
ATOM 904 C CA . THR A 1 123 ? -22.628 -16.906 3.758 1.00 43.84 123 THR A CA 1
ATOM 905 C C . THR A 1 123 ? -22.927 -17.184 2.268 1.00 43.84 123 THR A C 1
ATOM 907 O O . THR A 1 123 ? -22.531 -16.393 1.412 1.00 43.84 123 THR A O 1
ATOM 910 N N . PRO A 1 124 ? -23.582 -18.311 1.903 1.00 41.94 124 PRO A N 1
ATOM 911 C CA . PRO A 1 124 ? -23.336 -19.033 0.649 1.00 41.94 124 PRO A CA 1
ATOM 912 C C . PRO A 1 124 ? -24.071 -18.439 -0.565 1.00 41.94 124 PRO A C 1
ATOM 914 O O . PRO A 1 124 ? -24.877 -19.108 -1.207 1.00 41.94 124 PRO A O 1
ATOM 917 N N . PHE A 1 125 ? -23.799 -17.182 -0.909 1.00 40.12 125 PHE A N 1
ATOM 918 C CA . PHE A 1 125 ? -24.409 -16.520 -2.060 1.00 40.12 125 PHE A CA 1
ATOM 919 C C . PHE A 1 125 ? -23.360 -15.911 -2.992 1.00 40.12 125 PHE A C 1
ATOM 921 O O . PHE A 1 125 ? -23.376 -14.730 -3.320 1.00 40.12 125 PHE A O 1
ATOM 928 N N . CYS A 1 126 ? -22.430 -16.745 -3.456 1.00 41.66 126 CYS A N 1
ATOM 929 C CA . CYS A 1 126 ? -21.552 -16.399 -4.568 1.00 41.66 126 CYS A CA 1
ATOM 930 C C . CYS A 1 126 ? -22.270 -16.711 -5.892 1.00 41.66 126 CYS A C 1
ATOM 932 O O . CYS A 1 126 ? -22.014 -17.733 -6.528 1.00 41.66 126 CYS A O 1
ATOM 934 N N . SER A 1 127 ? -23.202 -15.847 -6.309 1.00 39.22 127 SER A N 1
ATOM 935 C CA . SER A 1 127 ? -23.738 -15.874 -7.675 1.00 39.22 127 SER A CA 1
ATOM 936 C C . SER A 1 127 ? -23.019 -14.831 -8.538 1.00 39.22 127 SER A C 1
ATOM 938 O O . SER A 1 127 ? -23.191 -13.632 -8.373 1.00 39.22 127 SER A O 1
ATOM 940 N N . ARG A 1 128 ? -22.155 -15.343 -9.429 1.00 43.75 128 ARG A N 1
ATOM 941 C CA . ARG A 1 128 ? -21.614 -14.726 -10.658 1.00 43.75 128 ARG A CA 1
ATOM 942 C C . ARG A 1 128 ? -21.344 -13.212 -10.623 1.00 43.75 128 ARG A C 1
ATOM 944 O O . ARG A 1 128 ? -22.140 -12.420 -11.113 1.00 43.75 128 ARG A O 1
ATOM 951 N N . VAL A 1 129 ? -20.120 -12.845 -10.242 1.00 40.50 129 VAL A N 1
ATOM 952 C CA . VAL A 1 129 ? -19.421 -11.741 -10.920 1.00 40.50 129 VAL A CA 1
ATOM 953 C C . VAL A 1 129 ? -18.623 -12.382 -12.051 1.00 40.50 129 VAL A C 1
ATOM 955 O O . VAL A 1 129 ? -17.617 -13.046 -11.816 1.00 40.50 129 VAL A O 1
ATOM 958 N N . THR A 1 130 ? -19.130 -12.287 -13.276 1.00 35.66 130 THR A N 1
ATOM 959 C CA . THR A 1 130 ? -18.399 -12.698 -14.477 1.00 35.66 130 THR A CA 1
ATOM 960 C C . THR A 1 130 ? -17.254 -11.721 -14.712 1.00 35.66 130 THR A C 1
ATOM 962 O O . THR A 1 130 ? -17.500 -10.534 -14.924 1.00 35.66 130 THR A O 1
ATOM 965 N N . LEU A 1 131 ? -16.017 -12.221 -14.687 1.00 35.66 131 LEU A N 1
ATOM 966 C CA . LEU A 1 131 ? -14.879 -11.537 -15.301 1.00 35.66 131 LEU A CA 1
ATOM 967 C C . LEU A 1 131 ? -15.230 -11.230 -16.771 1.00 35.66 131 LEU A C 1
ATOM 969 O O . LEU A 1 131 ? -15.904 -12.055 -17.401 1.00 35.66 131 LEU A O 1
ATOM 973 N N . PRO A 1 132 ? -14.824 -10.074 -17.327 1.00 32.81 132 PRO A N 1
ATOM 974 C CA . PRO A 1 132 ? -15.004 -9.813 -18.747 1.00 32.81 132 PRO A CA 1
ATOM 975 C C . PRO A 1 132 ? -14.296 -10.914 -19.538 1.00 32.81 132 PRO A C 1
ATOM 977 O O . PRO A 1 132 ? -13.122 -11.205 -19.322 1.00 32.81 132 PRO A O 1
ATOM 980 N N . THR A 1 133 ? -15.059 -11.563 -20.409 1.00 36.25 133 THR A N 1
ATOM 981 C CA . THR A 1 133 ? -14.614 -12.641 -21.286 1.00 36.25 133 THR A CA 1
ATOM 982 C C . THR A 1 133 ? -13.435 -12.181 -22.132 1.00 36.25 133 THR A C 1
ATOM 984 O O . THR A 1 133 ? -13.562 -11.194 -22.866 1.00 36.25 133 THR A O 1
ATOM 987 N N . GLU A 1 134 ? -12.330 -12.931 -22.078 1.00 41.12 134 GLU A N 1
ATOM 988 C CA . GLU A 1 134 ? -11.321 -12.945 -23.136 1.00 41.12 134 GLU A CA 1
ATOM 989 C C . GLU A 1 134 ? -12.044 -13.015 -24.481 1.00 41.12 134 GLU A C 1
ATOM 991 O O . GLU A 1 134 ? -12.700 -13.999 -24.821 1.00 41.12 134 GLU A O 1
ATOM 996 N N . THR A 1 135 ? -11.984 -11.912 -25.219 1.00 36.59 135 THR A N 1
ATOM 997 C CA . THR A 1 135 ? -12.495 -11.834 -26.577 1.00 36.59 135 THR A CA 1
ATOM 998 C C . THR A 1 135 ? -11.288 -11.699 -27.487 1.00 36.59 135 THR A C 1
ATOM 1000 O O . THR A 1 135 ? -10.783 -10.604 -27.698 1.00 36.59 135 THR A O 1
ATOM 1003 N N . ASN A 1 136 ? -10.876 -12.849 -28.017 1.00 35.78 136 ASN A N 1
ATOM 1004 C CA . ASN A 1 136 ? -10.414 -13.028 -29.390 1.00 35.78 136 ASN A CA 1
ATOM 1005 C C . ASN A 1 136 ? -9.194 -12.201 -29.848 1.00 35.78 136 ASN A C 1
ATOM 1007 O O . ASN A 1 136 ? -9.344 -11.078 -30.338 1.00 35.78 136 ASN A O 1
ATOM 1011 N N . ARG A 1 137 ? -8.017 -12.838 -29.827 1.00 34.12 137 ARG A N 1
ATOM 1012 C CA . ARG A 1 137 ? -7.102 -12.927 -30.977 1.00 34.12 137 ARG A CA 1
ATOM 1013 C C . ARG A 1 137 ? -6.103 -14.064 -30.812 1.00 34.12 137 ARG A C 1
ATOM 1015 O O . ARG A 1 137 ? -5.667 -14.278 -29.664 1.00 34.12 137 ARG A O 1
#

Secondary structure (DSSP, 8-state):
-HHHHHHHHTTT--TTGGGG-EEEE--GGGSSS-----HHHHHHHHHHHHHHHHHHT-HHHHHHSEEEE-S---TTTHHHHHTSTT--EE--SGGGGSHHHHHHHHHHTGGGS-HHHHTTTS-S-----PPPP----

pLDDT: mean 80.73, std 19.84, range [32.81, 98.0]

Sequence (137 aa):
MLTRQLLAGLEAIDGEMAAGLVVAYEPVWAIGTGLVATTDPAESAHAHLRKELALRYNSDVADATRILYGGSVKPDNAADLMGRPNVDGALVGGASLSVESFVAIIKAADWRLPCQYRSLITTPFCSRVTLPTETNR

Foldseek 3Di:
DLLVVLCVVCVVPDPVNLLPAEAEDEDPVLPPPPDPPDLVVVLVSLVVSLVSQCVVHHNVSSVSYAYAYEHADWLVCLLVNLPRPRHLYYDHDPLCVDPVTVLSSVVSNLVNDDPVCNVVNDDPDPDDPDDPDDDDD